Protein AF-A0A932HWU7-F1 (afdb_monomer)

Solvent-accessible surface area (backbone atoms only — not comparable to full-atom values): 5511 Å² total; per-residue (Å²): 115,48,81,44,77,34,75,62,18,48,60,38,41,73,72,44,59,70,72,55,42,50,38,40,53,54,50,50,53,47,38,75,76,40,78,79,44,78,84,36,63,66,42,74,39,72,91,47,45,92,84,42,52,33,36,38,30,47,50,48,96,84,47,28,37,35,34,26,42,54,44,78,56,95,92,28,54,33,36,43,27,59,42,42,41,41,60,72,54,44,54,60,55,51,56,74,72,74,112

pLDDT: mean 90.75, std 9.14, range [41.19, 97.0]

Organism: Tectimicrobiota bacterium (NCBI:txid2528274)

Sequence (99 aa):
MRSIRSRRYKAFLDRLPARIQKAASEKFKIFTENPFDSRLDRKPIEQLKHLGTYIEVEITGRRYRAVARVTKENNEDVYYWIFIGTHSDFDRFAQTYSG

Nearest PDB structures (foldseek):
  6n90-assembly1_A  TM=7.076E-01  e=1.505E-04  Agrobacterium tumefaciens
  5l20-assembly1_A  TM=6.880E-01  e=1.576E+00  Bacteroides thetaiotaomicron VPI-5482
  4gop-assembly2_Y  TM=3.809E-01  e=6.913E-01  Mycosarcoma maydis
  4q53-assembly1_A  TM=5.648E-01  e=4.080E+00  Bacteroides uniformis ATCC 8492

Structure (mmCIF, N/CA/C/O backbone):
data_AF-A0A932HWU7-F1
#
_entry.id   AF-A0A932HWU7-F1
#
loop_
_atom_site.group_PDB
_atom_site.id
_atom_site.type_symbol
_atom_site.label_atom_id
_atom_site.label_alt_id
_atom_site.label_comp_id
_atom_site.label_asym_id
_atom_site.label_entity_id
_atom_site.label_seq_id
_atom_site.pdbx_PDB_ins_code
_atom_site.Cartn_x
_atom_site.Cartn_y
_atom_site.Cartn_z
_atom_site.occupancy
_atom_site.B_iso_or_equiv
_atom_site.auth_seq_id
_atom_site.auth_comp_id
_atom_site.auth_asym_id
_atom_site.auth_atom_id
_atom_site.pdbx_PDB_model_num
ATOM 1 N N . MET A 1 1 ? -12.864 0.153 9.350 1.00 84.44 1 MET A N 1
ATOM 2 C CA . MET A 1 1 ? -11.663 0.412 8.512 1.00 84.44 1 MET A CA 1
ATOM 3 C C . MET A 1 1 ? -12.011 0.108 7.071 1.00 84.44 1 MET A C 1
ATOM 5 O O . MET A 1 1 ? -12.492 -0.985 6.794 1.00 84.44 1 MET A O 1
ATOM 9 N N . ARG A 1 2 ? -11.696 1.020 6.147 1.00 90.69 2 ARG A N 1
ATOM 10 C CA . ARG A 1 2 ? -11.856 0.793 4.701 1.00 90.69 2 ARG A CA 1
ATOM 11 C C . ARG A 1 2 ? -10.508 0.839 3.981 1.00 90.69 2 ARG A C 1
ATOM 13 O O . ARG A 1 2 ? -9.641 1.633 4.325 1.00 90.69 2 ARG A O 1
ATOM 20 N N . SER A 1 3 ? -10.333 -0.011 2.970 1.00 93.56 3 SER A N 1
ATOM 21 C CA . SER A 1 3 ? -9.107 -0.102 2.165 1.00 93.56 3 SER A CA 1
ATOM 22 C C . SER A 1 3 ? -9.463 0.009 0.686 1.00 93.56 3 SER A C 1
ATOM 24 O O . SER A 1 3 ? -10.164 -0.843 0.140 1.00 93.56 3 SER A O 1
ATOM 26 N N . ILE A 1 4 ? -9.023 1.088 0.038 1.00 94.88 4 ILE A N 1
ATOM 27 C CA . ILE A 1 4 ? -9.458 1.472 -1.307 1.00 94.88 4 ILE A CA 1
ATOM 28 C C . ILE A 1 4 ? -8.248 1.530 -2.234 1.00 94.88 4 ILE A C 1
ATOM 30 O O . ILE A 1 4 ? -7.338 2.339 -2.064 1.00 94.88 4 ILE A O 1
ATOM 34 N N . ARG A 1 5 ? -8.254 0.682 -3.266 1.00 95.62 5 ARG A N 1
ATOM 35 C CA . ARG A 1 5 ? -7.244 0.694 -4.331 1.00 95.62 5 ARG A CA 1
ATOM 36 C C . ARG A 1 5 ? -7.651 1.676 -5.422 1.00 95.62 5 ARG A C 1
ATOM 38 O O . ARG A 1 5 ? -8.588 1.401 -6.175 1.00 95.62 5 ARG A O 1
ATOM 45 N N . SER A 1 6 ? -6.947 2.805 -5.515 1.00 95.94 6 SER A N 1
ATOM 46 C CA . SER A 1 6 ? -7.207 3.811 -6.552 1.00 95.94 6 SER A CA 1
ATOM 47 C C . SER A 1 6 ? -6.974 3.255 -7.964 1.00 95.94 6 SER A C 1
ATOM 4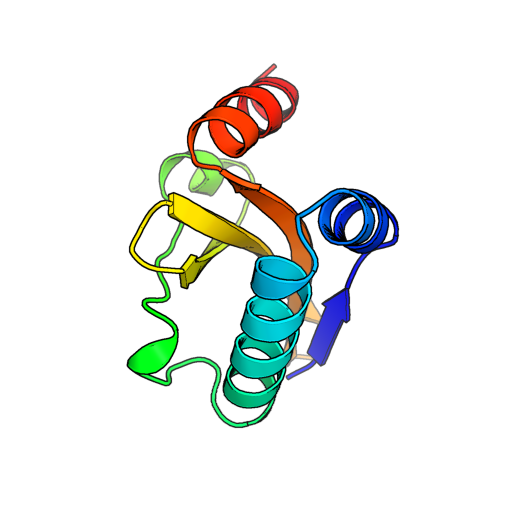9 O O . SER A 1 6 ? -6.252 2.274 -8.158 1.00 95.94 6 SER A O 1
ATOM 51 N N . ARG A 1 7 ? -7.549 3.909 -8.982 1.00 95.19 7 ARG A N 1
ATOM 52 C CA . ARG A 1 7 ? -7.302 3.555 -10.395 1.00 95.19 7 ARG A CA 1
ATOM 53 C C . ARG A 1 7 ? -5.812 3.599 -10.736 1.00 95.19 7 ARG A C 1
ATOM 55 O O . ARG A 1 7 ? -5.309 2.703 -11.401 1.00 95.19 7 ARG A O 1
ATOM 62 N N . ARG A 1 8 ? -5.102 4.602 -10.216 1.00 92.88 8 ARG A N 1
ATOM 63 C CA . ARG A 1 8 ? -3.659 4.744 -10.405 1.00 92.88 8 ARG A CA 1
ATOM 64 C C . ARG A 1 8 ? -2.876 3.602 -9.765 1.00 92.88 8 ARG A C 1
ATOM 66 O O . ARG A 1 8 ? -1.987 3.053 -10.401 1.00 92.88 8 ARG A O 1
ATOM 73 N N . TYR A 1 9 ? -3.227 3.221 -8.538 1.00 95.75 9 TYR A N 1
ATOM 74 C CA . TYR A 1 9 ? -2.617 2.067 -7.883 1.00 95.75 9 TYR A CA 1
ATOM 75 C C . TYR A 1 9 ? -2.76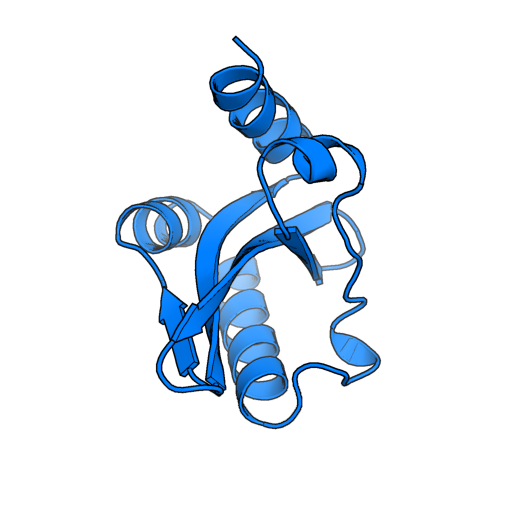5 0.799 -8.734 1.00 95.75 9 TYR A C 1
ATOM 77 O O . TYR A 1 9 ? -1.786 0.088 -8.940 1.00 95.75 9 TYR A O 1
ATOM 85 N N . LYS A 1 10 ? -3.970 0.543 -9.262 1.00 96.44 10 LYS A N 1
ATOM 86 C CA . LYS A 1 10 ? -4.228 -0.615 -10.133 1.00 96.44 10 LYS A CA 1
ATOM 87 C C . LYS A 1 10 ? -3.360 -0.562 -11.393 1.00 96.44 10 LYS A C 1
ATOM 89 O O . LYS A 1 10 ? -2.662 -1.520 -11.678 1.00 96.44 10 LYS A O 1
ATOM 94 N N . ALA A 1 11 ? -3.287 0.596 -12.050 1.00 95.81 11 ALA A N 1
ATOM 95 C CA . ALA A 1 11 ? -2.441 0.776 -13.228 1.00 95.81 11 ALA A CA 1
ATOM 96 C C . ALA A 1 11 ? -0.943 0.536 -12.953 1.00 95.81 11 ALA A C 1
ATOM 98 O O . ALA A 1 11 ? -0.239 0.025 -13.820 1.00 95.81 11 ALA A O 1
ATOM 99 N N . PHE A 1 12 ? -0.441 0.893 -11.765 1.00 96.00 12 PHE A N 1
ATOM 100 C CA . PHE A 1 12 ? 0.923 0.540 -11.369 1.00 96.00 12 PHE A CA 1
ATOM 101 C C . PHE A 1 12 ? 1.076 -0.962 -11.136 1.00 96.00 12 PHE A C 1
ATOM 103 O O . 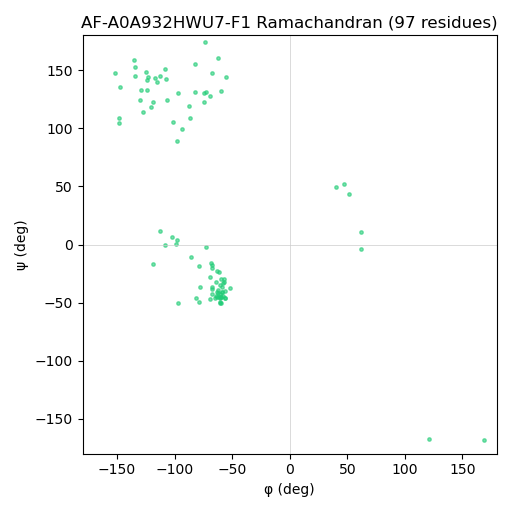PHE A 1 12 ? 2.019 -1.549 -11.657 1.00 96.00 12 PHE A O 1
ATOM 110 N N . LEU A 1 13 ? 0.144 -1.581 -10.403 1.00 96.44 13 LEU A N 1
ATOM 111 C CA . LEU A 1 13 ? 0.145 -3.015 -10.114 1.00 96.44 13 LEU A CA 1
ATOM 112 C C . LEU A 1 13 ? 0.177 -3.855 -11.396 1.00 96.44 13 LEU A C 1
ATOM 114 O O . LEU A 1 13 ? 1.001 -4.760 -11.503 1.00 96.44 13 LEU A O 1
ATOM 118 N N . ASP A 1 14 ? -0.660 -3.513 -12.375 1.00 96.88 14 ASP A N 1
ATOM 119 C CA . ASP A 1 14 ? -0.816 -4.263 -13.626 1.00 96.88 14 ASP A CA 1
ATOM 120 C C . ASP A 1 14 ? 0.471 -4.277 -14.473 1.00 96.88 14 ASP A C 1
ATOM 122 O O . ASP A 1 14 ? 0.687 -5.185 -15.273 1.00 96.88 14 ASP A O 1
ATOM 126 N N . ARG A 1 15 ? 1.363 -3.297 -14.270 1.00 95.44 15 ARG A N 1
ATOM 127 C CA . ARG A 1 15 ? 2.671 -3.205 -14.943 1.00 95.44 15 ARG A CA 1
ATOM 128 C C . ARG A 1 15 ? 3.773 -4.004 -14.247 1.00 95.44 15 ARG A C 1
ATOM 130 O O . ARG A 1 15 ? 4.868 -4.132 -14.793 1.00 95.44 15 ARG A O 1
ATOM 137 N N . LEU A 1 16 ? 3.533 -4.502 -13.034 1.00 95.31 16 LEU A N 1
ATOM 138 C CA . LEU A 1 16 ? 4.531 -5.258 -12.281 1.00 95.31 16 LEU A CA 1
ATOM 139 C C . LEU A 1 16 ? 4.569 -6.723 -12.733 1.00 95.31 16 LEU A C 1
ATOM 141 O O . LEU A 1 16 ? 3.562 -7.252 -13.199 1.00 95.31 16 LEU A O 1
ATOM 145 N N . PRO A 1 17 ? 5.698 -7.432 -12.546 1.00 96.00 17 PRO A N 1
ATOM 146 C CA . PRO A 1 17 ? 5.768 -8.862 -12.834 1.00 96.00 17 PRO A CA 1
ATOM 147 C C . PRO A 1 17 ? 4.693 -9.651 -12.072 1.00 96.00 17 PRO A C 1
ATOM 149 O O . PRO A 1 17 ? 4.436 -9.360 -10.903 1.00 96.00 17 PRO A O 1
ATOM 152 N N . ALA A 1 18 ? 4.139 -10.706 -12.679 1.00 96.25 18 ALA A N 1
ATOM 153 C CA . ALA A 1 18 ? 3.040 -11.497 -12.104 1.00 96.25 18 ALA A CA 1
ATOM 154 C C . ALA A 1 18 ? 3.314 -11.981 -10.665 1.00 96.25 18 ALA A C 1
ATOM 156 O O . ALA A 1 18 ? 2.433 -11.943 -9.806 1.00 96.25 18 ALA A O 1
ATOM 157 N N . ARG A 1 19 ? 4.566 -12.352 -10.358 1.00 95.44 19 ARG A N 1
ATOM 158 C CA . ARG A 1 19 ? 4.986 -12.726 -8.995 1.00 95.44 19 ARG A CA 1
ATOM 159 C C . ARG A 1 19 ? 4.778 -11.610 -7.962 1.00 95.44 19 ARG A C 1
ATOM 161 O O . ARG A 1 19 ? 4.416 -11.890 -6.826 1.00 95.44 19 ARG A O 1
ATOM 168 N N . ILE A 1 20 ? 4.993 -10.353 -8.353 1.00 96.19 20 ILE A N 1
ATOM 169 C CA . ILE A 1 20 ? 4.820 -9.184 -7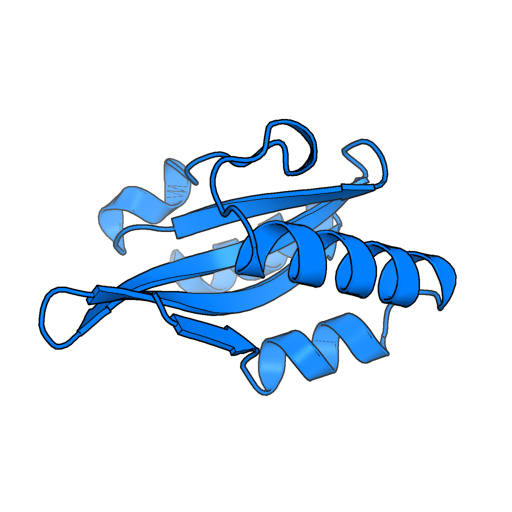.484 1.00 96.19 20 ILE A CA 1
ATOM 170 C C . ILE A 1 20 ? 3.339 -8.851 -7.350 1.00 96.19 20 ILE A C 1
ATOM 172 O O . ILE A 1 20 ? 2.897 -8.509 -6.258 1.00 96.19 20 ILE A O 1
ATOM 176 N N . GLN A 1 21 ? 2.558 -9.017 -8.421 1.00 97.00 21 GLN A N 1
ATOM 177 C CA . GLN A 1 21 ? 1.107 -8.854 -8.353 1.00 97.00 21 GLN A CA 1
ATOM 178 C C . GLN A 1 21 ? 0.478 -9.835 -7.357 1.00 97.00 21 GLN A C 1
ATOM 180 O O . GLN A 1 21 ? -0.320 -9.435 -6.507 1.00 97.00 21 GLN A O 1
ATOM 185 N N . LYS A 1 22 ? 0.900 -11.106 -7.404 1.00 97.00 22 LYS A N 1
ATOM 186 C CA . LYS A 1 22 ? 0.473 -12.138 -6.451 1.00 97.00 22 LYS A CA 1
ATOM 187 C C . LYS A 1 22 ? 0.867 -11.783 -5.014 1.00 97.00 22 LYS A C 1
ATOM 189 O O . LYS A 1 22 ? -0.000 -11.758 -4.145 1.00 97.00 22 LYS A O 1
ATOM 194 N N . ALA A 1 23 ? 2.135 -11.433 -4.782 1.00 96.19 23 ALA A N 1
ATOM 195 C CA . ALA A 1 23 ? 2.612 -11.024 -3.460 1.00 96.19 23 ALA A CA 1
ATOM 196 C C . ALA A 1 23 ? 1.844 -9.805 -2.919 1.00 96.19 23 ALA A C 1
ATOM 198 O O . ALA A 1 23 ? 1.465 -9.770 -1.751 1.00 96.19 23 ALA A O 1
ATOM 199 N N . ALA A 1 24 ? 1.548 -8.822 -3.775 1.00 96.25 24 ALA A N 1
ATOM 200 C CA . ALA A 1 24 ? 0.731 -7.677 -3.399 1.00 96.25 24 ALA A CA 1
ATOM 201 C C . ALA A 1 24 ? -0.675 -8.114 -2.976 1.00 96.25 24 ALA A C 1
ATOM 203 O O . ALA A 1 24 ? -1.150 -7.684 -1.930 1.00 96.25 24 ALA A O 1
ATOM 204 N N . SER A 1 25 ? -1.324 -9.007 -3.728 1.00 95.44 25 SER A N 1
ATOM 205 C CA . SER A 1 25 ? -2.644 -9.531 -3.361 1.00 95.44 25 SER A CA 1
ATOM 206 C C . SER A 1 25 ? -2.641 -10.227 -1.993 1.00 95.44 25 SER A C 1
ATOM 208 O O . SER A 1 25 ? -3.562 -10.025 -1.203 1.00 95.44 25 SER A O 1
ATOM 210 N N . GLU A 1 26 ? -1.605 -11.010 -1.689 1.00 95.50 26 GLU A N 1
ATOM 211 C CA . GLU A 1 26 ? -1.445 -11.683 -0.393 1.00 95.50 26 GLU A CA 1
ATOM 212 C C . GLU A 1 26 ? -1.262 -10.674 0.750 1.00 95.50 26 GLU A C 1
ATOM 214 O O . GLU A 1 26 ? -1.953 -10.755 1.766 1.00 95.50 26 GLU A O 1
ATOM 219 N N . LYS A 1 27 ? -0.400 -9.664 0.568 1.00 95.31 27 LYS A N 1
ATOM 220 C CA . LYS A 1 27 ? -0.217 -8.582 1.550 1.00 95.31 27 LYS A CA 1
ATOM 221 C C . LYS A 1 27 ? -1.491 -7.774 1.760 1.00 95.31 27 LYS A C 1
ATOM 223 O O . LYS A 1 27 ? -1.802 -7.428 2.893 1.00 95.31 27 LYS A O 1
ATOM 228 N N . PHE A 1 28 ? -2.251 -7.503 0.700 1.00 94.50 28 PHE A N 1
ATOM 229 C CA . PHE A 1 28 ? -3.532 -6.804 0.807 1.00 94.50 28 PHE A CA 1
ATOM 230 C C . PHE A 1 28 ? -4.551 -7.589 1.622 1.00 94.50 28 PHE A C 1
ATOM 232 O O . PHE A 1 28 ? -5.248 -6.988 2.433 1.00 94.50 28 PHE A O 1
ATOM 239 N N . LYS A 1 29 ? -4.610 -8.913 1.442 1.00 94.62 29 LYS A N 1
ATOM 240 C CA . LYS A 1 29 ? -5.469 -9.779 2.253 1.00 94.62 29 LYS A CA 1
ATOM 241 C C . LYS A 1 29 ? -5.093 -9.692 3.735 1.00 94.62 29 LYS A C 1
ATOM 243 O O . LYS A 1 29 ? -5.956 -9.402 4.560 1.00 94.62 29 LYS A O 1
ATOM 248 N N . ILE A 1 30 ? -3.802 -9.833 4.050 1.00 95.19 30 ILE A N 1
ATOM 249 C CA . ILE A 1 30 ? -3.292 -9.685 5.424 1.00 95.19 30 ILE A CA 1
ATOM 250 C C . ILE A 1 30 ? -3.645 -8.300 5.978 1.00 95.19 30 ILE A C 1
ATOM 252 O O . ILE A 1 30 ? -4.141 -8.193 7.091 1.00 95.19 30 ILE A O 1
ATOM 256 N N . PHE A 1 31 ? -3.459 -7.240 5.188 1.00 95.44 31 PHE A N 1
ATOM 257 C CA . PHE A 1 31 ? -3.771 -5.872 5.598 1.00 95.44 31 PHE A CA 1
ATOM 258 C C . PHE A 1 31 ? -5.251 -5.680 5.939 1.00 95.44 31 PHE A C 1
ATOM 260 O O . PHE A 1 31 ? -5.569 -5.009 6.916 1.00 95.44 31 PHE A O 1
ATOM 267 N N . THR A 1 32 ? -6.162 -6.243 5.141 1.00 92.56 32 THR A N 1
ATOM 268 C CA . THR A 1 32 ? -7.605 -6.131 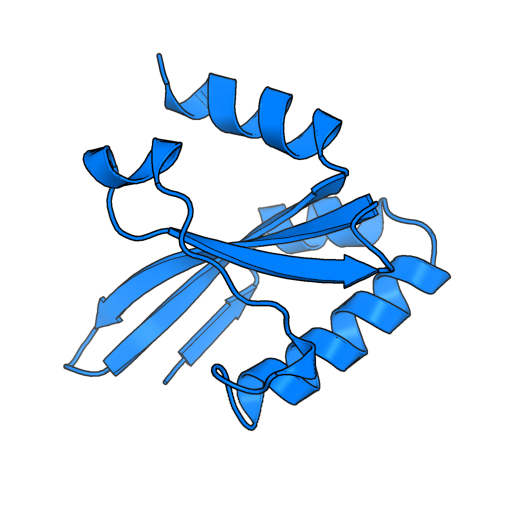5.399 1.00 92.56 32 THR A CA 1
ATOM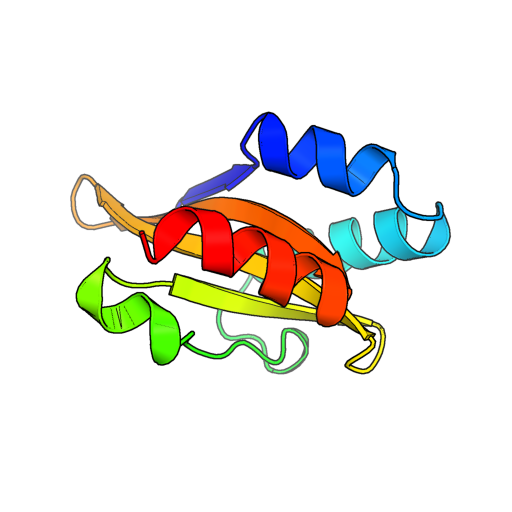 269 C C . THR A 1 32 ? -8.055 -6.902 6.635 1.00 92.56 32 THR A C 1
ATOM 271 O O . THR A 1 32 ? -9.028 -6.495 7.260 1.00 92.56 32 THR A O 1
ATOM 274 N N . GLU A 1 33 ? -7.351 -7.978 6.987 1.00 93.88 33 GLU A N 1
ATOM 275 C CA . GLU A 1 33 ? -7.603 -8.762 8.201 1.00 93.88 33 GLU A CA 1
ATOM 276 C C . GLU A 1 33 ? -7.009 -8.071 9.438 1.00 93.88 33 GLU A C 1
ATOM 278 O O . GLU A 1 33 ? -7.696 -7.886 10.440 1.00 93.88 33 GLU A O 1
ATOM 283 N N . ASN A 1 34 ? -5.743 -7.655 9.359 1.00 93.25 34 ASN A N 1
ATOM 284 C CA . ASN A 1 34 ? -5.041 -6.937 10.414 1.00 93.25 34 ASN A CA 1
ATOM 285 C C . ASN A 1 34 ? -4.009 -5.951 9.820 1.00 93.25 34 ASN A C 1
ATOM 287 O O . ASN A 1 34 ? -2.911 -6.356 9.429 1.00 93.25 34 ASN A O 1
ATOM 291 N N . PRO A 1 35 ? -4.289 -4.637 9.814 1.00 91.94 35 PRO A N 1
ATOM 292 C CA . PRO A 1 35 ? -3.397 -3.623 9.246 1.00 91.94 35 PRO A CA 1
ATOM 293 C C . PRO A 1 35 ? -2.141 -3.349 10.090 1.00 91.94 35 PRO A C 1
ATOM 295 O O . PRO A 1 35 ? -1.320 -2.523 9.688 1.00 91.94 35 PRO A O 1
ATOM 298 N N . PHE A 1 36 ? -1.995 -3.992 11.252 1.00 91.44 36 PHE A N 1
ATOM 299 C CA . PHE A 1 36 ? -0.824 -3.918 12.133 1.00 91.44 36 PHE A CA 1
ATOM 300 C C . PHE A 1 36 ? -0.064 -5.252 12.210 1.00 91.44 36 PHE A C 1
ATOM 302 O O . PHE A 1 36 ? 0.803 -5.422 13.064 1.00 91.44 36 PHE A O 1
ATOM 309 N N . ASP A 1 37 ? -0.381 -6.205 11.329 1.00 94.12 37 ASP A N 1
ATOM 310 C CA . ASP A 1 37 ? 0.326 -7.481 11.242 1.00 94.12 37 ASP A CA 1
ATOM 311 C C . ASP A 1 37 ? 1.817 -7.264 10.928 1.00 94.12 37 ASP A C 1
ATOM 313 O O . ASP A 1 37 ? 2.176 -6.524 10.005 1.00 94.12 37 ASP A O 1
ATOM 317 N N . SER A 1 38 ? 2.697 -7.933 11.678 1.00 92.00 38 SER A N 1
ATOM 318 C CA . SER A 1 38 ? 4.154 -7.786 11.552 1.00 92.00 38 SER A CA 1
ATOM 319 C C . SER A 1 38 ? 4.681 -8.182 10.172 1.00 92.00 38 SER A C 1
ATOM 321 O O . SER A 1 38 ? 5.714 -7.672 9.737 1.00 92.00 38 SER A O 1
ATOM 323 N N . ARG A 1 39 ? 3.954 -9.024 9.425 1.00 92.12 39 ARG A N 1
ATOM 324 C CA . ARG A 1 39 ? 4.308 -9.401 8.050 1.00 92.12 39 ARG A CA 1
ATOM 325 C C . ARG A 1 39 ? 4.187 -8.236 7.076 1.00 92.12 39 ARG A C 1
ATOM 327 O O . ARG A 1 39 ? 4.720 -8.341 5.976 1.00 92.12 39 ARG A O 1
ATOM 334 N N . LEU A 1 40 ? 3.477 -7.160 7.406 1.00 92.44 40 LEU A N 1
ATOM 335 C CA . LEU A 1 40 ? 3.304 -6.015 6.508 1.00 92.44 40 LEU A CA 1
ATOM 336 C C . LEU A 1 40 ? 4.527 -5.085 6.493 1.00 92.44 40 LEU A C 1
ATOM 338 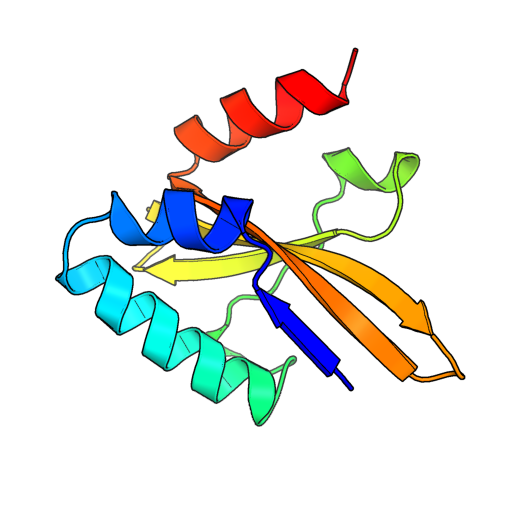O O . LEU A 1 40 ? 4.651 -4.297 5.558 1.00 92.44 40 LEU A O 1
ATOM 342 N N . ASP A 1 41 ? 5.400 -5.164 7.508 1.00 92.69 41 ASP A N 1
ATOM 343 C CA . ASP A 1 41 ? 6.492 -4.201 7.752 1.00 92.69 41 ASP A CA 1
ATOM 344 C C . ASP A 1 41 ? 6.037 -2.751 7.497 1.00 92.69 41 ASP A C 1
ATOM 346 O O . ASP A 1 41 ? 6.615 -1.999 6.712 1.00 92.69 41 ASP A O 1
ATOM 350 N N . ARG A 1 42 ? 4.892 -2.401 8.095 1.00 92.94 42 ARG A N 1
ATOM 351 C CA . ARG A 1 42 ? 4.205 -1.134 7.853 1.00 92.94 42 ARG A CA 1
ATOM 352 C C . ARG A 1 42 ? 4.939 0.011 8.538 1.00 92.94 42 ARG A C 1
ATOM 354 O O . ARG A 1 42 ? 5.158 -0.046 9.747 1.00 92.94 42 ARG A O 1
ATOM 361 N N . LYS A 1 43 ? 5.214 1.092 7.805 1.00 92.56 43 LYS A N 1
ATOM 362 C CA . LYS A 1 43 ? 5.899 2.282 8.340 1.00 92.56 43 LYS A CA 1
ATOM 363 C C . LYS A 1 43 ? 5.211 3.576 7.909 1.00 92.56 43 LYS A C 1
ATOM 365 O O . LYS A 1 43 ? 4.667 3.629 6.806 1.00 92.56 43 LYS A O 1
ATOM 370 N N . PRO A 1 44 ? 5.191 4.619 8.756 1.00 93.50 44 PRO A N 1
ATOM 371 C CA . PRO A 1 44 ? 4.801 5.953 8.318 1.00 93.50 44 PRO A CA 1
ATOM 372 C C . PRO A 1 44 ? 5.844 6.523 7.346 1.00 93.50 44 PRO A C 1
ATOM 374 O O . PRO A 1 44 ? 7.037 6.250 7.470 1.00 93.50 44 PRO A O 1
ATOM 377 N N . ILE A 1 45 ? 5.398 7.334 6.386 1.00 91.31 45 ILE A N 1
ATOM 378 C CA . ILE A 1 45 ? 6.287 8.036 5.451 1.00 91.31 45 ILE A CA 1
ATOM 379 C C . ILE A 1 45 ? 6.502 9.459 5.963 1.00 91.31 45 ILE A C 1
ATOM 381 O O . ILE A 1 45 ? 5.762 10.380 5.612 1.00 91.31 45 ILE A O 1
ATOM 385 N N . GLU A 1 46 ? 7.523 9.641 6.800 1.00 88.75 46 GLU A N 1
ATOM 386 C CA . GLU A 1 46 ? 7.796 10.923 7.469 1.00 88.75 46 GLU A CA 1
ATOM 387 C C . GLU A 1 46 ? 8.017 12.081 6.483 1.00 88.75 46 GLU A C 1
ATOM 389 O O . GLU A 1 46 ? 7.589 13.204 6.737 1.00 88.75 46 GLU A O 1
ATOM 394 N N . GLN A 1 47 ? 8.597 11.805 5.311 1.00 84.62 47 GLN A N 1
ATOM 395 C CA . GLN A 1 47 ? 8.838 12.805 4.261 1.00 84.62 47 GLN A CA 1
ATOM 396 C C . GLN A 1 47 ? 7.541 13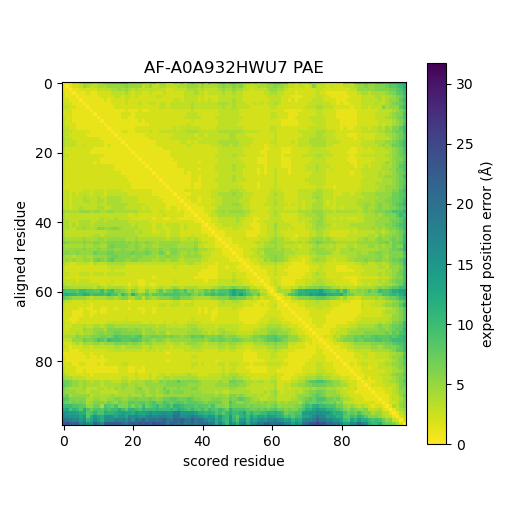.466 3.762 1.00 84.62 47 GLN A C 1
ATOM 398 O O . GLN A 1 47 ? 7.548 14.633 3.381 1.00 84.62 47 GLN A O 1
ATOM 403 N N . LEU A 1 48 ? 6.414 12.746 3.799 1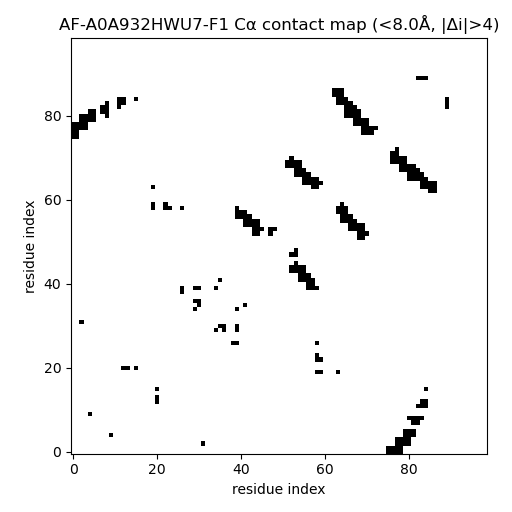.00 85.06 48 LEU A N 1
ATOM 404 C CA . LEU A 1 48 ? 5.111 13.232 3.334 1.00 85.06 48 LEU A CA 1
ATOM 405 C C . LEU A 1 48 ? 4.222 13.759 4.466 1.00 85.06 48 LEU A C 1
ATOM 407 O O . LEU A 1 48 ? 3.084 14.148 4.211 1.00 85.06 48 LEU A O 1
ATOM 411 N N . LYS A 1 49 ? 4.721 13.804 5.708 1.00 86.88 49 LYS A N 1
ATOM 412 C CA . LYS A 1 49 ? 3.938 14.184 6.895 1.00 86.88 49 LYS A CA 1
ATOM 413 C C . LYS A 1 49 ? 3.308 15.575 6.792 1.00 86.88 49 LYS A C 1
ATOM 415 O O . LYS A 1 49 ? 2.210 15.788 7.297 1.00 86.88 49 LYS A O 1
ATOM 420 N N . HIS A 1 50 ? 3.968 16.501 6.096 1.00 86.12 50 HIS A N 1
ATOM 421 C CA . HIS A 1 50 ? 3.455 17.849 5.836 1.00 86.12 50 HIS A CA 1
ATOM 422 C C . HIS A 1 50 ? 2.230 17.869 4.896 1.00 86.12 50 HIS A C 1
ATOM 424 O O . HIS A 1 50 ? 1.457 18.819 4.925 1.00 86.12 50 HIS A O 1
ATOM 430 N N . LEU A 1 51 ? 2.010 16.808 4.110 1.00 86.75 51 LEU A N 1
ATOM 431 C CA . LEU A 1 51 ? 0.859 16.635 3.208 1.00 86.75 51 LEU A CA 1
ATOM 432 C C . LEU A 1 51 ? -0.245 15.750 3.814 1.00 86.75 51 LEU A C 1
ATOM 434 O O . LEU A 1 51 ? -1.260 15.470 3.165 1.00 86.75 51 LEU A O 1
ATOM 438 N N . GLY A 1 52 ? -0.040 15.264 5.041 1.00 89.62 52 GLY A N 1
ATOM 439 C CA . GLY A 1 52 ? -0.943 14.373 5.764 1.00 89.62 52 GLY A CA 1
ATOM 440 C C . GLY A 1 52 ? -0.298 13.042 6.150 1.00 89.62 52 GLY A C 1
ATOM 441 O O . GLY A 1 52 ? 0.914 12.859 6.095 1.00 89.62 52 GLY A O 1
ATOM 442 N N . THR A 1 53 ? -1.125 12.086 6.568 1.00 94.50 53 THR A N 1
ATOM 443 C CA . THR A 1 53 ? -0.649 10.772 7.011 1.00 94.50 53 THR A CA 1
ATOM 444 C C . THR A 1 53 ? -0.519 9.822 5.828 1.00 94.50 53 THR A C 1
ATOM 446 O O . THR A 1 53 ? -1.507 9.488 5.174 1.00 94.50 53 THR A O 1
ATOM 449 N N . TYR A 1 54 ? 0.697 9.345 5.586 1.00 95.19 54 TYR A N 1
ATOM 450 C CA . TYR A 1 54 ? 0.988 8.320 4.590 1.00 95.19 54 TYR A CA 1
ATOM 451 C C . TYR A 1 54 ? 1.676 7.138 5.254 1.00 95.19 54 TYR A C 1
ATOM 453 O O . TYR A 1 54 ? 2.482 7.313 6.170 1.00 95.19 54 TYR A O 1
ATOM 461 N N . ILE A 1 55 ? 1.362 5.941 4.773 1.00 95.38 55 ILE A N 1
ATOM 462 C CA . ILE A 1 55 ? 2.025 4.708 5.184 1.00 95.38 55 ILE A CA 1
ATOM 463 C C . ILE A 1 55 ? 2.579 3.975 3.971 1.00 95.38 55 ILE A C 1
ATOM 465 O O . ILE A 1 55 ? 1.989 4.011 2.887 1.00 95.38 55 ILE A O 1
ATOM 469 N N . GLU A 1 56 ? 3.679 3.268 4.182 1.00 94.62 56 GLU A N 1
ATOM 470 C CA . GLU A 1 56 ? 4.174 2.240 3.281 1.00 94.62 56 GLU A CA 1
ATOM 471 C C . GLU A 1 56 ? 3.985 0.842 3.880 1.00 94.62 56 GLU A C 1
ATOM 473 O O . GLU A 1 56 ? 3.973 0.662 5.099 1.00 94.62 56 GLU A O 1
ATOM 478 N N . VAL A 1 57 ? 3.823 -0.144 2.999 1.00 95.50 57 VAL A N 1
ATOM 479 C CA . VAL A 1 57 ? 3.800 -1.579 3.310 1.00 95.50 57 VAL A CA 1
ATOM 480 C C . VAL A 1 57 ? 4.773 -2.291 2.381 1.00 95.50 57 VAL A C 1
ATOM 482 O O . VAL A 1 57 ? 4.752 -2.070 1.163 1.00 95.50 57 VAL A O 1
ATOM 485 N N . GLU A 1 58 ? 5.606 -3.165 2.942 1.00 94.88 58 GLU A N 1
ATOM 486 C CA . GLU A 1 58 ? 6.539 -3.972 2.164 1.00 94.88 58 GLU A CA 1
ATOM 487 C C . GLU A 1 58 ? 5.798 -5.074 1.395 1.00 94.88 58 GLU A C 1
ATOM 489 O O . GLU A 1 58 ? 5.005 -5.841 1.949 1.00 94.88 58 GLU A O 1
ATOM 494 N N . ILE A 1 59 ? 6.099 -5.191 0.100 1.00 94.62 59 ILE A N 1
ATOM 495 C CA . ILE A 1 59 ? 5.527 -6.224 -0.768 1.00 94.62 59 ILE A CA 1
ATOM 496 C C . ILE A 1 59 ? 6.472 -7.420 -0.894 1.00 94.62 59 ILE A C 1
ATOM 498 O O . ILE A 1 59 ? 6.052 -8.550 -0.655 1.00 94.62 59 ILE A O 1
ATOM 502 N N . THR A 1 60 ? 7.750 -7.190 -1.218 1.00 89.81 60 THR A N 1
ATOM 503 C CA . THR A 1 60 ? 8.758 -8.265 -1.305 1.00 89.81 60 THR A CA 1
ATOM 504 C C . THR A 1 60 ? 10.161 -7.782 -0.921 1.00 89.81 60 THR A C 1
ATOM 506 O O . THR A 1 60 ? 10.800 -7.082 -1.717 1.00 89.81 60 THR A O 1
ATOM 509 N N . GLY A 1 61 ? 10.668 -8.203 0.241 1.00 79.50 61 GLY A N 1
ATOM 510 C CA . GLY A 1 61 ? 12.088 -8.156 0.617 1.00 79.50 61 GLY A CA 1
ATOM 511 C C . GLY A 1 61 ? 12.758 -6.811 0.336 1.00 79.50 61 GLY A C 1
ATOM 512 O O . GLY A 1 61 ? 13.751 -6.764 -0.387 1.00 79.50 61 GLY A O 1
ATOM 513 N N . ARG A 1 62 ? 12.164 -5.715 0.822 1.00 77.31 62 ARG A N 1
ATOM 514 C CA . ARG A 1 62 ? 12.591 -4.306 0.667 1.00 77.31 62 ARG A CA 1
ATOM 515 C C . ARG A 1 62 ? 12.647 -3.734 -0.755 1.00 77.31 62 ARG A C 1
ATOM 517 O O . ARG A 1 62 ? 12.889 -2.536 -0.925 1.00 77.31 62 ARG A O 1
ATOM 524 N N . ARG A 1 63 ? 12.396 -4.537 -1.794 1.00 88.44 63 ARG A N 1
ATOM 525 C CA . ARG A 1 63 ? 12.479 -4.086 -3.194 1.00 88.44 63 ARG A CA 1
ATOM 526 C C . ARG A 1 63 ? 11.220 -3.351 -3.634 1.00 88.44 63 ARG A C 1
ATOM 528 O O . ARG A 1 63 ? 11.323 -2.269 -4.209 1.00 88.44 63 ARG A O 1
ATOM 535 N N . TYR A 1 64 ? 10.053 -3.908 -3.322 1.00 94.31 64 TYR A N 1
ATOM 536 C CA . TYR A 1 64 ? 8.752 -3.359 -3.708 1.00 94.31 64 TYR A CA 1
ATOM 537 C C . TYR A 1 64 ? 7.948 -2.928 -2.483 1.00 94.31 64 TYR A C 1
ATOM 539 O O . TYR A 1 64 ? 7.931 -3.642 -1.480 1.00 94.31 64 TYR A O 1
ATOM 547 N N . ARG A 1 65 ? 7.258 -1.791 -2.593 1.00 94.56 65 ARG A N 1
ATOM 548 C CA . ARG A 1 65 ? 6.385 -1.229 -1.554 1.00 94.56 65 ARG A CA 1
ATOM 549 C C . ARG A 1 65 ? 5.064 -0.765 -2.143 1.00 94.56 65 ARG A C 1
ATOM 551 O O . ARG A 1 65 ? 5.013 -0.392 -3.315 1.00 94.56 65 ARG A O 1
ATOM 558 N N . ALA A 1 66 ? 4.021 -0.764 -1.330 1.00 96.38 66 ALA A N 1
ATOM 559 C CA . ALA A 1 66 ? 2.762 -0.098 -1.626 1.00 96.38 66 ALA A CA 1
ATOM 560 C C . ALA A 1 66 ? 2.574 1.078 -0.670 1.00 96.38 66 ALA A C 1
ATOM 562 O O . ALA A 1 66 ? 2.962 0.990 0.490 1.00 96.38 66 ALA A O 1
ATOM 563 N N . VAL A 1 67 ? 1.970 2.162 -1.155 1.00 95.81 67 VAL A N 1
ATOM 564 C CA . VAL A 1 67 ? 1.775 3.391 -0.379 1.00 95.81 67 VAL A CA 1
ATOM 565 C C . VAL A 1 67 ? 0.306 3.769 -0.343 1.00 95.81 67 VAL A C 1
ATOM 567 O O . VAL A 1 67 ? -0.369 3.799 -1.382 1.00 95.81 67 VAL A O 1
ATOM 570 N N . ALA A 1 68 ? -0.170 4.088 0.858 1.00 96.31 68 ALA A N 1
ATOM 571 C CA . ALA A 1 68 ? -1.514 4.581 1.100 1.00 96.31 68 ALA A CA 1
ATOM 572 C C . ALA A 1 68 ? -1.499 5.923 1.827 1.00 96.31 68 ALA A C 1
ATOM 574 O O . ALA A 1 68 ? -0.718 6.134 2.754 1.00 96.31 68 ALA A O 1
ATOM 575 N N . ARG A 1 69 ? -2.422 6.803 1.437 1.00 95.19 69 ARG A N 1
ATOM 576 C CA . ARG A 1 69 ? -2.827 7.946 2.255 1.00 95.19 69 ARG A CA 1
ATOM 577 C C . ARG A 1 69 ? -3.861 7.469 3.268 1.00 95.19 69 ARG A C 1
ATOM 579 O O . ARG A 1 69 ? -4.824 6.803 2.888 1.00 95.19 69 ARG A O 1
ATOM 586 N N . VAL A 1 70 ? -3.670 7.821 4.530 1.00 95.31 70 VAL A N 1
ATOM 587 C CA . VAL A 1 70 ? -4.612 7.536 5.612 1.00 95.31 70 VAL A CA 1
ATOM 588 C C . VAL A 1 70 ? -5.471 8.771 5.838 1.00 95.31 70 VAL A C 1
ATOM 590 O O . VAL A 1 70 ? -4.967 9.888 5.945 1.00 95.31 70 VAL A O 1
ATOM 593 N N . THR A 1 71 ? -6.780 8.571 5.879 1.00 94.06 71 THR A N 1
ATOM 594 C CA . THR A 1 71 ? -7.776 9.622 6.123 1.00 94.06 71 THR A CA 1
ATOM 595 C C . THR A 1 71 ? -8.803 9.122 7.127 1.00 94.06 71 THR A C 1
ATOM 597 O O . THR A 1 71 ? -8.947 7.912 7.292 1.00 94.06 71 THR A O 1
ATOM 600 N N . LYS A 1 72 ? -9.513 10.037 7.794 1.00 93.38 72 LYS A N 1
ATOM 601 C CA . LYS A 1 72 ? -10.645 9.692 8.657 1.00 93.38 72 LYS A CA 1
ATOM 602 C C . LYS A 1 72 ? -11.949 10.082 7.986 1.00 93.38 72 LYS A C 1
ATOM 604 O O . LYS A 1 72 ? -12.147 11.246 7.655 1.00 93.38 72 LYS A O 1
ATOM 609 N N . GLU A 1 73 ? -12.843 9.118 7.838 1.00 92.88 73 GLU A N 1
ATOM 610 C CA . GLU A 1 73 ? -14.199 9.329 7.338 1.00 92.88 73 GLU A CA 1
ATOM 611 C C . GLU A 1 73 ? -15.177 8.654 8.296 1.00 92.88 73 GLU A C 1
ATOM 613 O O . GLU A 1 73 ? -15.053 7.456 8.548 1.00 92.88 73 GLU A O 1
ATOM 618 N N . ASN A 1 74 ? -16.149 9.404 8.826 1.00 91.88 74 ASN A N 1
ATOM 619 C CA . ASN A 1 74 ? -17.129 8.903 9.800 1.00 91.88 74 ASN A CA 1
ATOM 620 C C . ASN A 1 74 ? -16.477 8.189 11.002 1.00 91.88 74 ASN A C 1
ATOM 622 O O . ASN A 1 74 ? -16.916 7.119 11.407 1.00 91.88 74 ASN A O 1
ATOM 626 N N . ASN A 1 75 ? -15.402 8.769 11.553 1.00 90.50 75 ASN A N 1
ATOM 627 C CA . ASN A 1 75 ? -14.582 8.198 12.634 1.00 90.50 75 ASN A CA 1
ATOM 628 C C . ASN A 1 75 ? -13.869 6.871 12.314 1.00 90.50 75 ASN A C 1
ATOM 630 O O . ASN A 1 75 ? -13.269 6.277 13.208 1.00 90.50 75 ASN A O 1
ATOM 634 N N . GLU A 1 76 ? -13.844 6.442 11.052 1.00 91.56 76 GLU A N 1
ATOM 635 C CA . GLU A 1 76 ? -13.080 5.276 10.619 1.00 91.56 76 GLU A CA 1
ATOM 636 C C . GLU A 1 76 ? -11.849 5.654 9.798 1.00 91.56 76 GLU A C 1
ATOM 638 O O . GLU A 1 76 ? -11.903 6.535 8.937 1.00 91.56 76 GLU A O 1
ATOM 643 N N . ASP A 1 77 ? -10.756 4.916 10.002 1.00 93.44 77 ASP A N 1
ATOM 644 C CA . ASP A 1 77 ? -9.586 5.009 9.133 1.00 93.44 77 ASP A CA 1
ATOM 645 C C . ASP A 1 77 ? -9.898 4.433 7.743 1.00 93.44 77 ASP A C 1
ATOM 647 O O . ASP A 1 77 ? -10.346 3.283 7.588 1.00 93.44 77 ASP A O 1
ATOM 651 N N . VAL A 1 78 ? -9.610 5.240 6.724 1.00 95.06 78 VAL A N 1
ATOM 652 C CA . VAL A 1 78 ? -9.702 4.890 5.309 1.00 95.06 78 VAL A CA 1
ATOM 653 C C . VAL A 1 78 ? -8.324 4.996 4.669 1.00 95.06 78 VAL A C 1
ATOM 655 O O . VAL A 1 78 ? -7.687 6.053 4.678 1.00 95.06 78 VAL A O 1
ATOM 658 N N . TYR A 1 79 ? -7.879 3.880 4.095 1.00 96.19 79 TYR A N 1
ATOM 659 C CA . TYR A 1 79 ? -6.580 3.719 3.455 1.00 96.19 79 TYR A CA 1
ATOM 660 C C . TYR A 1 79 ? -6.735 3.799 1.939 1.00 96.19 79 TYR A C 1
ATOM 662 O O . TYR A 1 79 ? -7.201 2.858 1.291 1.00 96.19 79 TYR A O 1
ATOM 670 N N . TYR A 1 80 ? -6.328 4.926 1.367 1.00 96.25 80 TYR A N 1
ATOM 671 C CA . TYR A 1 80 ? -6.345 5.170 -0.069 1.00 96.25 80 TYR A CA 1
ATOM 672 C C . TYR A 1 80 ? -4.998 4.802 -0.681 1.00 96.25 80 TYR A C 1
ATOM 674 O O . TYR A 1 80 ? -4.047 5.583 -0.637 1.00 96.25 80 TYR A O 1
ATOM 682 N N . TRP A 1 81 ? -4.915 3.617 -1.279 1.00 96.75 81 TRP A N 1
ATOM 683 C CA . TRP A 1 81 ? -3.708 3.143 -1.948 1.00 96.75 81 TRP A CA 1
ATOM 684 C C . TRP A 1 81 ? -3.516 3.866 -3.272 1.00 96.75 81 TRP A C 1
ATOM 686 O O . TRP A 1 81 ? -4.381 3.826 -4.155 1.00 96.75 81 TRP A O 1
ATOM 696 N N . ILE A 1 82 ? -2.370 4.523 -3.418 1.00 95.25 82 ILE A N 1
ATOM 697 C CA . ILE A 1 82 ? -2.081 5.434 -4.532 1.00 95.25 82 ILE A CA 1
ATOM 698 C C . ILE A 1 82 ? -0.891 5.005 -5.384 1.00 95.25 82 ILE A C 1
ATOM 700 O O . ILE A 1 82 ? -0.769 5.488 -6.512 1.00 95.25 82 ILE A O 1
ATOM 704 N N . PHE A 1 83 ? -0.053 4.108 -4.863 1.00 95.88 83 PHE A N 1
ATOM 705 C CA . PHE A 1 83 ? 1.180 3.674 -5.504 1.00 95.88 83 PHE A CA 1
ATOM 706 C C . PHE A 1 83 ? 1.559 2.242 -5.095 1.00 95.88 83 PHE A C 1
ATOM 708 O O . PHE A 1 83 ? 1.309 1.824 -3.962 1.00 95.88 83 PHE A O 1
ATOM 715 N N . ILE A 1 84 ? 2.182 1.512 -6.020 1.00 96.75 84 ILE A N 1
ATOM 716 C CA . ILE A 1 84 ? 2.951 0.293 -5.761 1.00 96.75 84 ILE A CA 1
ATOM 717 C C . ILE A 1 84 ? 4.102 0.214 -6.761 1.00 96.75 84 ILE A C 1
ATOM 719 O O . ILE A 1 84 ? 3.908 0.461 -7.947 1.00 96.75 84 ILE A O 1
ATOM 723 N N . GLY A 1 85 ? 5.299 -0.127 -6.299 1.00 95.50 85 GLY A N 1
ATOM 724 C CA . GLY A 1 85 ? 6.474 -0.152 -7.165 1.00 95.50 85 GLY A CA 1
ATOM 725 C C . GLY A 1 85 ? 7.772 -0.291 -6.390 1.00 95.50 85 GLY A C 1
ATOM 726 O O . GLY A 1 85 ? 7.768 -0.616 -5.198 1.00 95.50 85 GLY A O 1
ATOM 727 N N . THR A 1 86 ? 8.895 -0.081 -7.075 1.00 93.62 86 THR A N 1
ATOM 728 C CA . THR A 1 86 ? 10.216 -0.122 -6.435 1.00 93.62 86 THR A CA 1
ATOM 729 C C . THR A 1 86 ? 10.475 1.111 -5.562 1.00 93.62 86 THR A C 1
ATOM 731 O O . THR A 1 86 ? 9.663 2.033 -5.530 1.00 93.62 86 THR A O 1
ATOM 734 N N . HIS A 1 87 ? 11.596 1.141 -4.828 1.00 84.25 87 HIS A N 1
ATOM 735 C CA . HIS A 1 87 ? 12.014 2.352 -4.100 1.00 84.25 87 HIS A CA 1
ATOM 736 C C . HIS A 1 87 ? 12.217 3.525 -5.056 1.00 84.25 87 HIS A C 1
ATOM 738 O O . HIS A 1 87 ? 11.598 4.565 -4.900 1.00 84.25 87 HIS A O 1
ATOM 744 N N . SER A 1 88 ? 12.980 3.294 -6.123 1.00 85.25 88 SER A N 1
ATOM 745 C CA . SER A 1 88 ? 13.302 4.316 -7.116 1.00 85.25 88 SER A CA 1
ATOM 746 C C . SER A 1 88 ? 12.064 4.819 -7.866 1.00 85.25 88 SER A C 1
ATOM 748 O O . SER A 1 88 ? 11.996 5.981 -8.259 1.00 85.25 88 SER A O 1
ATOM 750 N N . ASP A 1 89 ? 11.060 3.961 -8.071 1.00 88.25 89 ASP A N 1
ATOM 751 C CA . ASP A 1 89 ? 9.766 4.388 -8.615 1.00 88.25 89 ASP A CA 1
ATOM 752 C C . ASP A 1 89 ? 9.006 5.282 -7.635 1.00 88.25 89 ASP A C 1
ATOM 754 O O . ASP A 1 89 ? 8.371 6.246 -8.062 1.00 88.25 89 ASP A O 1
ATOM 758 N N . PHE A 1 90 ? 9.077 4.972 -6.337 1.00 85.25 90 PHE A N 1
ATOM 759 C CA . PHE A 1 90 ? 8.451 5.786 -5.304 1.00 85.25 90 PHE A CA 1
ATOM 760 C C . PHE A 1 90 ? 9.124 7.152 -5.185 1.00 85.25 90 PHE A C 1
ATOM 762 O O . PHE A 1 90 ? 8.417 8.148 -5.121 1.00 85.25 90 PHE A O 1
ATOM 769 N N . ASP A 1 91 ? 10.453 7.223 -5.234 1.00 81.94 91 ASP A N 1
ATOM 770 C CA . ASP A 1 91 ? 11.175 8.498 -5.142 1.00 81.94 91 ASP A CA 1
ATOM 771 C C . ASP A 1 91 ? 10.769 9.446 -6.279 1.00 81.94 91 ASP A C 1
ATOM 773 O O . ASP A 1 91 ? 10.435 10.608 -6.049 1.00 81.94 91 ASP A O 1
ATOM 777 N N . ARG A 1 92 ? 10.690 8.923 -7.510 1.00 83.06 92 ARG A N 1
ATOM 778 C CA . ARG A 1 92 ? 10.188 9.674 -8.675 1.00 83.06 92 ARG A CA 1
ATOM 779 C C . ARG A 1 92 ? 8.732 10.096 -8.508 1.00 83.06 92 ARG A C 1
ATOM 781 O O . ARG A 1 92 ? 8.357 11.214 -8.855 1.00 83.06 92 ARG A O 1
ATOM 788 N N . PHE A 1 93 ? 7.905 9.201 -7.975 1.00 80.69 93 PHE A N 1
ATOM 789 C CA . PHE A 1 93 ? 6.504 9.482 -7.691 1.00 80.69 93 PHE A CA 1
ATOM 790 C C . PHE A 1 93 ? 6.344 10.587 -6.636 1.00 80.69 93 PHE A C 1
ATOM 792 O O . PHE A 1 93 ? 5.540 11.496 -6.828 1.00 80.69 93 PHE A O 1
ATOM 799 N N . ALA A 1 94 ? 7.113 10.537 -5.548 1.00 76.00 94 ALA A N 1
ATOM 800 C CA . ALA A 1 94 ? 7.036 11.470 -4.431 1.00 76.00 94 ALA A CA 1
ATOM 801 C C . ALA A 1 94 ? 7.494 12.882 -4.821 1.00 76.00 94 ALA A C 1
ATOM 803 O O . ALA A 1 94 ? 6.851 13.846 -4.417 1.00 76.00 94 ALA A O 1
ATOM 804 N N . GLN A 1 95 ? 8.509 13.011 -5.685 1.00 73.00 95 GLN A N 1
ATOM 805 C CA . GLN A 1 95 ? 8.952 14.309 -6.218 1.00 73.00 95 GLN A CA 1
ATOM 806 C C . GLN A 1 95 ? 7.836 15.080 -6.939 1.00 73.00 95 GLN A C 1
ATOM 808 O O . GLN A 1 95 ? 7.816 16.304 -6.900 1.00 73.00 95 GLN A O 1
ATOM 813 N N . THR A 1 96 ? 6.863 14.382 -7.537 1.00 65.50 96 THR A N 1
ATOM 814 C CA . THR A 1 96 ? 5.708 15.022 -8.202 1.00 65.50 96 THR A CA 1
ATOM 815 C C . THR A 1 96 ? 4.763 15.714 -7.204 1.00 65.50 96 THR A C 1
ATOM 817 O O . THR A 1 96 ? 3.931 16.522 -7.598 1.00 65.50 96 THR A O 1
ATOM 820 N N . TYR A 1 97 ? 4.876 15.399 -5.912 1.00 59.66 97 TYR A N 1
ATOM 821 C CA . TYR A 1 97 ? 4.047 15.935 -4.829 1.00 59.66 97 TYR A CA 1
ATOM 822 C C . TYR A 1 97 ? 4.793 16.908 -3.910 1.00 59.66 97 TYR A C 1
ATOM 824 O O . TYR A 1 97 ? 4.205 17.400 -2.954 1.00 59.66 97 TYR A O 1
ATOM 832 N N . SER A 1 98 ? 6.079 17.151 -4.169 1.00 51.47 98 SER A N 1
ATOM 833 C CA . SER A 1 98 ? 6.934 18.048 -3.381 1.00 51.47 98 SER A CA 1
ATOM 834 C C . SER A 1 98 ? 7.157 19.415 -4.045 1.00 51.47 98 SER A C 1
ATOM 836 O O . SER A 1 98 ? 7.983 20.180 -3.553 1.00 51.47 98 SER A O 1
ATOM 838 N N . GLY A 1 99 ? 6.472 19.692 -5.161 1.00 41.19 99 GLY A N 1
ATOM 839 C CA . GLY A 1 99 ? 6.547 20.944 -5.925 1.00 41.19 99 GLY A CA 1
ATOM 840 C C . GLY A 1 99 ? 5.284 21.781 -5.809 1.00 41.19 99 GLY A C 1
ATOM 841 O O . GLY A 1 99 ? 4.194 21.176 -5.692 1.00 41.19 99 GLY A O 1
#

Foldseek 3Di:
DAEAEDPQAVVQLVPDPPVLVVLVVVLVVVCVVPVPDVQQVKDWDPVCVVVATKIWTDRPDQFKIWMWGWDADPNDTYTYTNHIGGPVVVVVVVVVVVD

Mean predicted aligned error: 3.69 Å

Secondary structure (DSSP, 8-state):
-EEEE-HHHHHHHHTS-HHHHHHHHHHHHHHHH-TT-GGG--EE-GGGGGG-EEEEEEEETTTEEEEEEEEEETTEEEEEEEEEEEHHHHHHHHHTT--

Radius of gyration: 12.79 Å; Cα contacts (8 Å, |Δi|>4): 149; chains: 1; bounding box: 30×34×28 Å